Protein AF-A0A7S0MTH4-F1 (afdb_monomer_lite)

Secondary structure (DSSP, 8-state):
--------S--PPEEE-TTEEEEEESPBPTTS-B-TT-EEEEESSEEEPPPTT-EEGGG--EEPEEE-TTEEEEEEESS-EE-TTS-EE-TT-EEEEESSEEE---TTEEEEEEEE-----TT-------TTT--

Radius of gyration: 20.38 Å; chains: 1; bounding box: 52×27×72 Å

Structure (mmCIF, N/CA/C/O backbone):
data_AF-A0A7S0MTH4-F1
#
_entry.id   AF-A0A7S0MTH4-F1
#
loop_
_atom_site.group_PDB
_atom_site.id
_atom_site.type_symbol
_atom_site.label_atom_id
_atom_site.label_alt_id
_atom_site.label_comp_id
_atom_site.label_asym_id
_atom_site.label_entity_id
_atom_site.label_seq_id
_atom_site.pdbx_PDB_ins_code
_atom_site.Cartn_x
_atom_site.Cartn_y
_atom_site.Cartn_z
_atom_site.occupancy
_atom_site.B_iso_or_equiv
_atom_site.auth_seq_id
_atom_site.auth_comp_id
_atom_site.auth_asym_id
_atom_site.auth_atom_id
_atom_site.pdbx_PDB_model_num
ATOM 1 N N . ASP A 1 1 ? 24.953 2.721 -42.488 1.00 43.50 1 ASP A N 1
ATOM 2 C CA . ASP A 1 1 ? 23.666 2.476 -41.830 1.00 43.50 1 ASP A CA 1
ATOM 3 C C . ASP A 1 1 ? 23.885 2.738 -40.351 1.00 43.50 1 ASP A C 1
ATOM 5 O O . ASP A 1 1 ? 24.701 2.050 -39.751 1.00 43.50 1 ASP A O 1
ATOM 9 N N . VAL A 1 2 ? 23.360 3.848 -39.837 1.00 47.94 2 VAL A N 1
ATOM 10 C CA . VAL A 1 2 ? 23.627 4.345 -38.475 1.00 47.94 2 VAL A CA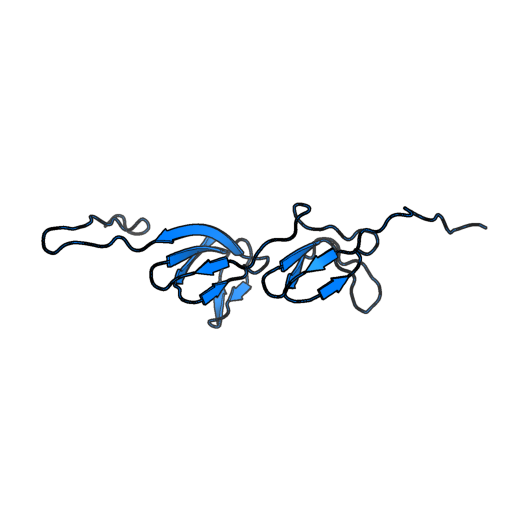 1
ATOM 11 C C . VAL A 1 2 ? 22.310 4.303 -37.707 1.00 47.94 2 VAL A C 1
ATOM 13 O O . VAL A 1 2 ? 21.526 5.240 -37.774 1.00 47.94 2 VAL A O 1
ATOM 16 N N . HIS A 1 3 ? 22.045 3.169 -37.052 1.00 55.28 3 HIS A N 1
ATOM 17 C CA . HIS A 1 3 ? 20.782 2.887 -36.342 1.00 55.28 3 HIS A CA 1
ATOM 18 C C . HIS A 1 3 ? 20.831 3.195 -34.842 1.00 55.28 3 HIS A C 1
ATOM 20 O O . HIS A 1 3 ? 19.946 2.776 -34.103 1.00 55.28 3 HIS A O 1
ATOM 26 N N . GLU A 1 4 ? 21.861 3.893 -34.373 1.00 59.00 4 GLU A N 1
ATOM 27 C CA . GLU A 1 4 ? 21.989 4.259 -32.964 1.00 59.00 4 GLU A CA 1
ATOM 28 C C . GLU A 1 4 ? 21.896 5.772 -32.809 1.00 59.00 4 GLU A C 1
ATOM 30 O O . GLU A 1 4 ? 22.767 6.524 -33.247 1.00 59.00 4 GLU A O 1
ATOM 35 N N . GLU A 1 5 ? 20.822 6.208 -32.159 1.00 64.81 5 GLU A N 1
ATOM 36 C CA . GLU A 1 5 ? 20.685 7.551 -31.619 1.00 64.81 5 GLU A CA 1
ATOM 37 C C . GLU A 1 5 ? 20.722 7.437 -30.094 1.00 64.81 5 GLU A C 1
ATOM 39 O O . GLU A 1 5 ? 19.948 6.689 -29.492 1.00 64.81 5 GLU A O 1
ATOM 44 N N . VAL A 1 6 ? 21.650 8.151 -29.454 1.00 61.78 6 VAL A N 1
ATOM 45 C CA . VAL A 1 6 ? 21.720 8.208 -27.991 1.00 61.78 6 VAL A CA 1
ATOM 46 C C . VAL A 1 6 ? 20.561 9.067 -27.504 1.00 61.78 6 VAL A C 1
ATOM 48 O O . VAL A 1 6 ? 20.634 10.295 -27.488 1.00 61.78 6 VAL A O 1
ATOM 51 N N . VAL A 1 7 ? 19.477 8.413 -27.100 1.00 61.50 7 VAL A N 1
ATOM 52 C CA . VAL A 1 7 ? 18.327 9.091 -26.513 1.00 61.50 7 VAL A CA 1
ATOM 53 C C . VAL A 1 7 ? 18.650 9.408 -25.049 1.00 61.50 7 VAL A C 1
ATOM 55 O O . VAL A 1 7 ? 18.445 8.589 -24.161 1.00 61.50 7 VAL A O 1
ATOM 58 N N . ASN A 1 8 ? 19.126 10.635 -24.825 1.00 53.28 8 ASN A N 1
ATOM 59 C CA . ASN A 1 8 ? 19.244 11.324 -23.533 1.00 53.28 8 ASN A CA 1
ATOM 60 C C . ASN A 1 8 ? 20.431 10.919 -22.622 1.00 53.28 8 ASN A C 1
ATOM 62 O O . ASN A 1 8 ? 20.584 9.779 -22.198 1.00 53.28 8 ASN A O 1
ATOM 66 N N . SER A 1 9 ? 21.277 11.902 -22.293 1.00 50.78 9 SER A N 1
ATOM 67 C CA . SER A 1 9 ? 22.581 11.736 -21.625 1.00 50.78 9 SER A CA 1
ATOM 68 C C . SER A 1 9 ? 22.558 11.919 -20.101 1.00 50.78 9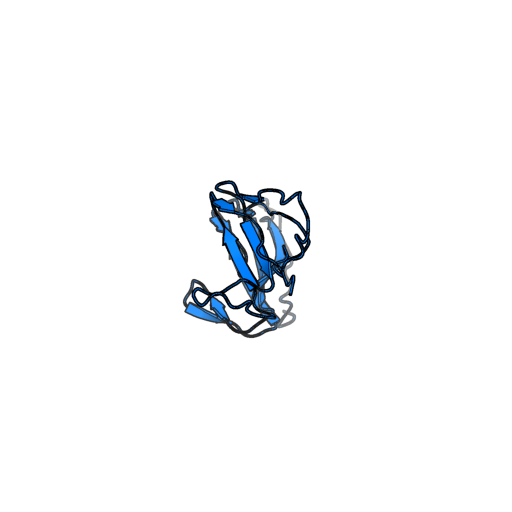 SER A C 1
ATOM 70 O O . SER A 1 9 ? 23.614 11.904 -19.472 1.00 50.78 9 SER A O 1
ATOM 72 N N . ALA A 1 10 ? 21.385 12.116 -19.497 1.00 56.12 10 ALA A N 1
ATOM 73 C CA . ALA A 1 10 ? 21.230 12.302 -18.055 1.00 56.12 10 ALA A CA 1
ATOM 74 C C . ALA A 1 10 ? 20.142 11.365 -17.518 1.00 56.12 10 ALA A C 1
ATOM 76 O O . ALA A 1 10 ? 18.993 11.757 -17.334 1.00 56.12 10 ALA A O 1
ATOM 77 N N . LEU A 1 11 ? 20.503 10.099 -17.302 1.00 66.69 11 LEU A N 1
ATOM 78 C CA . LEU A 1 11 ? 19.662 9.180 -16.541 1.00 66.69 11 LEU A CA 1
ATOM 79 C C . LEU A 1 11 ? 19.887 9.451 -15.052 1.00 66.69 11 LEU A C 1
ATOM 81 O O . LEU A 1 11 ? 20.956 9.159 -14.515 1.00 66.69 11 LEU A O 1
ATOM 85 N N . GLU A 1 12 ? 18.886 10.022 -14.389 1.00 80.12 12 GLU A N 1
ATOM 86 C CA . GLU A 1 12 ? 18.891 10.121 -12.932 1.00 80.12 12 GLU A CA 1
ATOM 87 C C . GLU A 1 12 ? 18.695 8.727 -12.326 1.00 80.12 12 GLU A C 1
ATOM 89 O O . GLU A 1 12 ? 17.771 7.991 -12.683 1.00 80.12 12 GLU A O 1
ATOM 94 N N . ILE A 1 13 ? 19.595 8.347 -11.417 1.00 89.81 13 ILE A N 1
ATOM 95 C CA . ILE A 1 13 ? 19.468 7.095 -10.675 1.00 89.81 13 ILE A CA 1
ATOM 96 C C . ILE A 1 13 ? 18.317 7.214 -9.675 1.00 89.81 13 ILE A C 1
ATOM 98 O O . ILE A 1 13 ? 18.305 8.099 -8.818 1.00 89.81 13 ILE A O 1
ATOM 102 N N . ILE A 1 14 ? 17.359 6.295 -9.748 1.00 93.00 14 ILE A N 1
ATOM 103 C CA . ILE A 1 14 ? 16.288 6.197 -8.761 1.00 93.00 14 ILE A CA 1
ATOM 104 C C . ILE A 1 14 ? 16.828 5.391 -7.591 1.00 93.00 14 ILE A C 1
ATOM 106 O O . ILE A 1 14 ? 17.286 4.263 -7.771 1.00 93.00 14 ILE A O 1
ATOM 110 N N . THR A 1 15 ? 16.767 5.965 -6.391 1.00 95.00 15 THR A N 1
ATOM 111 C CA . THR A 1 15 ? 17.188 5.297 -5.156 1.00 95.00 15 THR A CA 1
ATOM 112 C C . THR A 1 15 ? 16.021 5.228 -4.185 1.00 95.00 15 THR A C 1
ATOM 114 O O . THR A 1 15 ? 15.483 6.252 -3.776 1.00 95.00 15 THR A O 1
ATOM 117 N N . LEU A 1 16 ? 15.643 4.009 -3.818 1.00 96.81 16 LEU A N 1
ATOM 118 C CA . LEU A 1 16 ? 14.645 3.707 -2.805 1.00 96.81 16 LEU A CA 1
ATOM 119 C C . LEU A 1 16 ? 15.347 3.370 -1.490 1.00 96.81 16 LEU A C 1
ATOM 121 O O . LEU A 1 16 ? 16.281 2.567 -1.458 1.00 96.81 16 LEU A O 1
ATOM 125 N N . THR A 1 17 ? 14.877 3.955 -0.393 1.00 96.62 17 THR A N 1
ATOM 126 C CA . THR A 1 17 ? 15.253 3.525 0.960 1.00 96.62 17 THR A CA 1
ATOM 127 C C . THR A 1 17 ? 14.403 2.336 1.424 1.00 96.62 17 THR A C 1
ATOM 129 O O . THR A 1 17 ? 13.407 1.962 0.803 1.00 96.62 17 THR A O 1
ATOM 132 N N . ARG A 1 18 ? 14.736 1.762 2.589 1.00 94.81 18 ARG A N 1
ATOM 133 C CA . ARG A 1 18 ? 13.986 0.647 3.195 1.00 94.81 18 ARG A CA 1
ATOM 134 C C . ARG A 1 18 ? 12.488 0.914 3.367 1.00 94.81 18 ARG A C 1
ATOM 136 O O . ARG A 1 18 ? 11.701 -0.028 3.320 1.00 94.81 18 ARG A O 1
ATOM 143 N N . ARG A 1 19 ? 12.101 2.172 3.597 1.00 95.44 19 ARG A N 1
ATOM 144 C CA . ARG A 1 19 ? 10.706 2.590 3.813 1.00 95.44 19 ARG A CA 1
ATOM 145 C C . ARG A 1 19 ? 10.140 3.338 2.616 1.00 95.44 19 ARG A C 1
ATOM 147 O O . ARG A 1 19 ? 9.249 4.158 2.795 1.00 95.44 19 ARG A O 1
ATOM 154 N N . GLN A 1 20 ? 10.628 3.057 1.416 1.00 97.00 20 GLN A N 1
ATOM 155 C CA . GLN A 1 20 ? 10.128 3.667 0.195 1.00 97.00 20 GLN A CA 1
ATOM 156 C C . GLN A 1 20 ? 9.733 2.628 -0.839 1.00 97.00 20 GLN A C 1
ATOM 158 O O . GLN A 1 20 ? 10.187 1.478 -0.831 1.00 97.00 20 GLN A O 1
ATOM 163 N N . TYR A 1 21 ? 8.845 3.052 -1.723 1.00 97.38 21 TYR A N 1
ATOM 164 C CA . TYR A 1 21 ? 8.395 2.280 -2.860 1.00 97.38 21 TYR A CA 1
ATOM 165 C C . TYR A 1 21 ? 8.026 3.202 -4.017 1.00 97.38 21 TYR A C 1
ATOM 167 O O . TYR A 1 21 ? 7.820 4.404 -3.859 1.00 97.38 21 TYR A O 1
ATOM 175 N N . CYS A 1 22 ? 7.930 2.627 -5.204 1.00 96.62 22 CYS A N 1
ATOM 176 C CA . CYS A 1 22 ? 7.384 3.288 -6.375 1.00 96.62 22 CYS A CA 1
ATOM 177 C C . CYS A 1 22 ? 6.720 2.253 -7.283 1.00 96.62 22 CYS A C 1
ATOM 179 O O . CYS A 1 22 ? 6.972 1.054 -7.166 1.00 96.62 22 CYS A O 1
ATOM 181 N N . THR A 1 23 ? 5.862 2.717 -8.185 1.00 96.75 23 THR A N 1
ATOM 182 C CA . THR A 1 23 ? 5.288 1.861 -9.226 1.00 96.75 23 THR A CA 1
ATOM 183 C C . THR A 1 23 ? 5.873 2.269 -10.568 1.00 96.75 23 THR A C 1
ATOM 185 O O . THR A 1 23 ? 5.818 3.443 -10.930 1.00 96.75 23 THR A O 1
ATOM 188 N N . VAL A 1 24 ? 6.427 1.311 -11.302 1.00 96.12 24 VAL A N 1
ATOM 189 C CA . VAL A 1 24 ? 6.960 1.497 -12.652 1.00 96.12 24 VAL A CA 1
ATOM 190 C C . VAL A 1 24 ? 5.935 1.000 -13.661 1.00 96.12 24 VAL A C 1
ATOM 192 O O . VAL A 1 24 ? 5.396 -0.098 -13.533 1.00 96.12 24 VAL A O 1
ATOM 195 N N . ARG A 1 25 ? 5.644 1.817 -14.669 1.00 96.06 25 ARG A N 1
ATOM 196 C CA . ARG A 1 25 ? 4.798 1.462 -15.808 1.00 96.06 25 ARG A CA 1
ATOM 197 C C . ARG A 1 25 ? 5.659 0.955 -16.959 1.00 96.06 25 ARG A C 1
ATOM 199 O O . ARG A 1 25 ? 6.752 1.466 -17.178 1.00 96.06 25 ARG A O 1
ATOM 206 N N . ASN A 1 26 ? 5.118 0.003 -17.715 1.00 95.25 26 ASN A N 1
ATOM 207 C CA . ASN A 1 26 ? 5.768 -0.641 -18.859 1.00 95.25 26 ASN A CA 1
ATOM 208 C C . ASN A 1 26 ? 7.107 -1.325 -18.517 1.00 95.25 26 ASN A C 1
ATOM 210 O O . ASN A 1 26 ? 8.068 -1.170 -19.275 1.00 95.25 26 ASN A O 1
ATOM 214 N N . PRO A 1 27 ? 7.196 -2.075 -17.400 1.00 95.06 27 PRO A N 1
ATOM 215 C CA . PRO A 1 27 ? 8.437 -2.725 -16.996 1.00 95.06 27 PRO A CA 1
ATOM 216 C C . PRO A 1 27 ? 8.939 -3.672 -18.090 1.00 95.06 27 PRO A C 1
ATOM 218 O O . PRO A 1 27 ? 8.143 -4.293 -18.799 1.00 95.06 27 PRO A O 1
ATOM 221 N N . TRP A 1 28 ? 10.253 -3.810 -18.227 1.00 93.69 28 TRP A N 1
ATOM 222 C CA . TRP A 1 28 ? 10.830 -4.810 -19.129 1.00 93.69 28 TRP A CA 1
ATOM 223 C C . TRP A 1 28 ? 10.826 -6.195 -18.479 1.00 93.69 28 TRP A C 1
ATOM 225 O O . TRP A 1 28 ? 11.122 -6.324 -17.294 1.00 93.69 28 TRP A O 1
ATOM 235 N N . ASP A 1 29 ? 10.518 -7.228 -19.259 1.00 91.50 29 ASP A N 1
ATOM 236 C CA . ASP A 1 29 ? 10.653 -8.617 -18.815 1.00 91.50 29 ASP A CA 1
ATOM 237 C C . ASP A 1 29 ? 12.091 -9.150 -18.980 1.00 91.50 29 ASP A C 1
ATOM 239 O O . ASP A 1 29 ? 12.962 -8.506 -19.580 1.00 91.50 29 ASP A O 1
ATOM 243 N N . ASP A 1 30 ? 12.331 -10.366 -18.481 1.00 90.06 30 ASP A N 1
ATOM 244 C CA . ASP A 1 30 ? 13.622 -11.062 -18.594 1.00 90.06 30 ASP A CA 1
ATOM 245 C C . ASP A 1 30 ? 14.012 -11.379 -20.049 1.00 90.06 30 ASP A C 1
ATOM 247 O O . ASP A 1 30 ? 15.181 -11.620 -20.348 1.00 90.06 30 ASP A O 1
ATOM 251 N N . SER A 1 31 ? 13.046 -11.353 -20.975 1.00 91.06 31 SER A N 1
ATOM 252 C CA . SER A 1 31 ? 13.280 -11.546 -22.410 1.00 91.06 31 SER A CA 1
ATOM 253 C C . SER A 1 31 ? 13.726 -10.266 -23.125 1.00 91.06 31 SER A C 1
ATOM 255 O O . SER A 1 31 ? 13.979 -10.284 -24.332 1.00 91.06 31 SER A O 1
ATOM 257 N N . GLY A 1 32 ? 13.837 -9.154 -22.392 1.00 88.12 32 GLY A N 1
ATOM 258 C CA . GLY A 1 32 ? 14.232 -7.865 -22.938 1.00 88.12 32 GLY A CA 1
ATOM 259 C C . GLY A 1 32 ? 13.112 -7.186 -23.722 1.00 88.12 32 GLY A C 1
ATOM 260 O O . GLY A 1 32 ? 13.398 -6.472 -24.680 1.00 88.12 32 GLY A O 1
ATOM 261 N N . ARG A 1 33 ? 11.843 -7.412 -23.360 1.00 90.69 33 ARG A N 1
ATOM 262 C CA . ARG A 1 33 ? 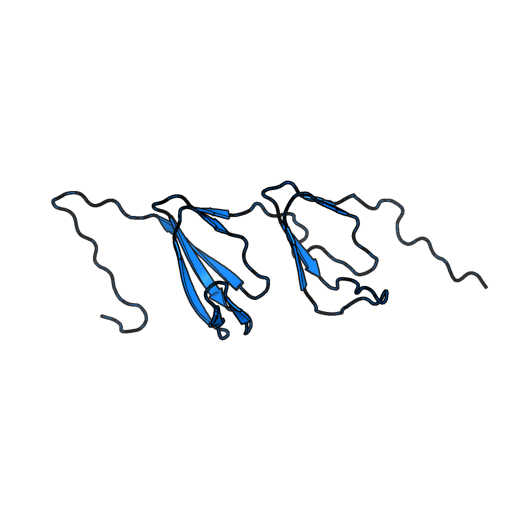10.688 -6.791 -24.024 1.00 90.69 33 ARG A CA 1
ATOM 263 C C . ARG A 1 33 ? 9.883 -5.929 -23.051 1.00 90.69 33 ARG A C 1
ATOM 265 O O . ARG A 1 33 ? 9.559 -6.394 -21.953 1.00 90.69 33 ARG A O 1
ATOM 272 N N . PRO A 1 34 ? 9.502 -4.701 -23.442 1.00 91.81 34 PRO A N 1
ATOM 273 C CA . PRO A 1 34 ? 8.711 -3.833 -22.582 1.00 91.81 34 PRO A CA 1
ATOM 274 C C . PRO A 1 34 ? 7.257 -4.328 -22.489 1.00 91.81 34 PRO A C 1
ATOM 276 O O . PRO A 1 34 ? 6.604 -4.594 -23.500 1.00 91.81 34 PRO A O 1
ATOM 279 N N . GLN A 1 35 ? 6.739 -4.447 -21.266 1.00 94.50 35 GLN A N 1
ATOM 280 C CA . GLN A 1 35 ? 5.401 -4.969 -20.980 1.00 94.50 35 GLN A CA 1
ATOM 281 C C . GLN A 1 35 ? 4.374 -3.834 -20.949 1.00 94.50 35 GLN A C 1
ATOM 283 O O . GLN A 1 35 ? 4.019 -3.324 -19.886 1.00 94.50 35 GLN A O 1
ATOM 288 N N . MET A 1 36 ? 3.904 -3.424 -22.127 1.00 91.81 36 MET A N 1
ATOM 289 C CA . MET A 1 36 ? 2.970 -2.302 -22.280 1.00 91.81 36 MET A CA 1
ATOM 290 C C . MET A 1 36 ? 1.728 -2.440 -21.384 1.00 91.81 36 MET A C 1
ATOM 292 O O . MET A 1 36 ? 1.052 -3.467 -21.387 1.00 91.81 36 MET A O 1
ATOM 296 N N . GLY A 1 37 ? 1.419 -1.389 -20.624 1.00 90.00 37 GLY A N 1
ATOM 297 C CA . GLY A 1 37 ? 0.263 -1.315 -19.726 1.00 90.00 37 GLY A CA 1
ATOM 298 C C . GLY A 1 37 ? 0.429 -2.050 -18.394 1.00 90.00 37 GLY A C 1
ATOM 299 O O . GLY A 1 37 ? -0.406 -1.877 -17.507 1.00 90.00 37 GLY A O 1
ATOM 300 N N . ARG A 1 38 ? 1.502 -2.828 -18.215 1.00 93.75 38 ARG A N 1
ATOM 301 C CA . ARG A 1 38 ? 1.791 -3.499 -16.946 1.00 93.75 38 ARG A CA 1
ATOM 302 C C . ARG A 1 38 ? 2.364 -2.511 -15.932 1.00 93.75 38 ARG A C 1
ATOM 304 O O . ARG A 1 38 ? 3.074 -1.568 -16.291 1.00 93.75 38 ARG A O 1
ATOM 311 N N . LEU A 1 39 ? 2.052 -2.756 -14.665 1.00 95.12 39 LEU A N 1
ATOM 312 C CA . LEU A 1 39 ? 2.589 -2.036 -13.518 1.00 95.12 39 LEU A CA 1
ATOM 313 C C . LEU A 1 39 ? 3.472 -2.977 -12.695 1.00 95.12 39 LEU A C 1
ATOM 315 O O . LEU A 1 39 ? 3.146 -4.152 -12.531 1.00 95.12 39 LEU A O 1
ATOM 319 N N . ASP A 1 40 ? 4.585 -2.452 -12.200 1.00 95.31 40 ASP A N 1
ATOM 320 C CA . ASP A 1 40 ? 5.555 -3.156 -11.364 1.00 95.31 40 ASP A CA 1
ATOM 321 C C . ASP A 1 40 ? 5.812 -2.356 -10.086 1.00 95.31 40 ASP A C 1
ATOM 323 O O . ASP A 1 40 ? 6.285 -1.219 -10.134 1.00 95.31 40 ASP A O 1
ATOM 327 N N . LEU A 1 41 ? 5.465 -2.935 -8.938 1.00 96.50 41 LEU A N 1
ATOM 328 C CA . LEU A 1 41 ? 5.671 -2.322 -7.630 1.00 96.50 41 LEU A CA 1
ATOM 329 C C . LEU A 1 41 ? 7.075 -2.662 -7.122 1.00 96.50 41 LEU A C 1
ATOM 331 O O . LEU A 1 41 ? 7.344 -3.792 -6.715 1.00 96.50 41 LEU A O 1
ATOM 335 N N . ARG A 1 42 ? 7.951 -1.658 -7.060 1.00 95.81 42 ARG A N 1
ATOM 336 C CA . ARG A 1 42 ? 9.308 -1.785 -6.512 1.00 95.81 42 ARG A CA 1
ATOM 337 C C . ARG A 1 42 ? 9.340 -1.183 -5.114 1.00 95.81 42 ARG A C 1
ATOM 339 O O . ARG A 1 42 ? 8.964 -0.027 -4.935 1.00 95.81 42 ARG A O 1
ATOM 346 N N . ARG A 1 43 ? 9.782 -1.950 -4.116 1.00 95.06 43 ARG A N 1
ATOM 347 C CA . ARG A 1 43 ? 9.828 -1.526 -2.705 1.00 95.06 43 ARG A CA 1
ATOM 348 C C . ARG A 1 43 ? 11.113 -1.975 -2.017 1.00 95.06 43 ARG A C 1
ATOM 350 O O . ARG A 1 43 ? 11.646 -3.031 -2.352 1.00 95.06 43 ARG A O 1
ATOM 357 N N . GLY A 1 44 ? 11.520 -1.238 -0.988 1.00 92.50 44 GLY A N 1
ATOM 358 C CA . GLY A 1 44 ? 12.716 -1.540 -0.199 1.00 92.50 44 GLY A CA 1
ATOM 359 C C . GLY A 1 44 ? 13.992 -0.948 -0.797 1.00 92.50 44 GLY A C 1
ATOM 360 O O . GLY A 1 44 ? 13.942 -0.219 -1.781 1.00 92.50 44 GLY A O 1
ATOM 361 N N . GLU A 1 45 ? 15.133 -1.245 -0.171 1.00 95.25 45 GLU A N 1
ATOM 362 C CA . GLU A 1 45 ? 16.435 -0.692 -0.564 1.00 95.25 45 GLU A CA 1
ATOM 363 C C . GLU A 1 45 ? 16.820 -1.145 -1.976 1.00 95.25 45 GLU A C 1
ATOM 365 O O . GLU A 1 45 ? 17.079 -2.326 -2.211 1.00 95.25 45 GLU A O 1
ATOM 370 N N . ALA A 1 46 ? 16.838 -0.206 -2.920 1.00 94.19 46 ALA A N 1
ATOM 371 C CA . ALA A 1 46 ? 17.169 -0.481 -4.311 1.00 94.19 46 ALA A CA 1
ATOM 372 C C . ALA A 1 46 ? 17.676 0.7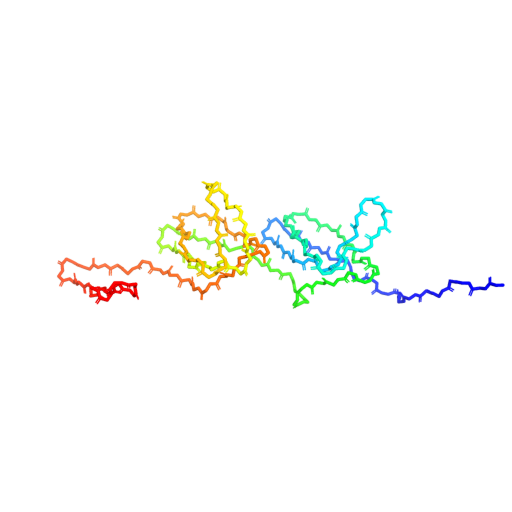79 -5.015 1.00 94.19 46 ALA A C 1
ATOM 374 O O . ALA A 1 46 ? 17.167 1.874 -4.785 1.00 94.19 46 ALA A O 1
ATOM 375 N N . SER A 1 47 ? 18.622 0.603 -5.935 1.00 94.88 47 SER A N 1
ATOM 376 C CA . SER A 1 47 ? 19.065 1.651 -6.854 1.00 94.88 47 SER A CA 1
ATOM 377 C C . SER A 1 47 ? 18.987 1.130 -8.282 1.00 94.88 47 SER A C 1
ATOM 379 O O . SER A 1 47 ? 19.557 0.083 -8.590 1.00 94.88 47 SER A O 1
ATOM 381 N N . PHE A 1 48 ? 18.258 1.828 -9.147 1.00 93.62 48 PHE A N 1
ATOM 382 C CA . PHE A 1 48 ? 18.037 1.400 -10.527 1.00 93.62 48 PHE A CA 1
ATOM 383 C C . PHE A 1 48 ? 17.824 2.590 -11.465 1.00 93.62 48 PHE A C 1
ATOM 385 O O . PHE A 1 48 ? 17.501 3.698 -11.042 1.00 93.62 48 PHE A O 1
ATOM 392 N N . PHE A 1 49 ? 17.984 2.336 -12.760 1.00 92.62 49 PHE A N 1
ATOM 393 C CA . PHE A 1 49 ? 17.627 3.269 -13.826 1.00 92.62 49 PHE A CA 1
ATOM 394 C C . PHE A 1 49 ? 16.317 2.823 -14.473 1.00 92.62 49 PHE A C 1
ATOM 396 O O . PHE A 1 49 ? 16.052 1.620 -14.553 1.00 92.62 49 PHE A O 1
ATOM 403 N N . LEU A 1 50 ? 15.518 3.776 -14.952 1.00 91.44 50 LEU A N 1
ATOM 404 C CA . LEU A 1 50 ? 14.408 3.457 -15.848 1.00 91.44 50 LEU A CA 1
ATOM 405 C C . LEU A 1 50 ? 14.967 3.061 -17.210 1.00 91.44 50 LEU A C 1
ATOM 407 O O . LEU A 1 50 ? 15.834 3.741 -17.765 1.00 91.44 50 LEU A O 1
ATOM 411 N N . ARG A 1 51 ? 14.470 1.954 -17.751 1.00 90.44 51 ARG A N 1
ATOM 412 C CA . ARG A 1 51 ? 14.759 1.553 -19.129 1.00 90.44 51 ARG A CA 1
ATOM 413 C C . ARG A 1 51 ? 13.960 2.412 -20.116 1.00 90.44 51 ARG A C 1
ATOM 415 O O . ARG A 1 51 ? 12.954 3.007 -19.733 1.00 90.44 51 ARG A O 1
ATOM 422 N N . PRO A 1 52 ? 14.351 2.460 -21.402 1.00 88.56 52 PRO A N 1
ATOM 423 C CA . PRO A 1 52 ? 13.570 3.159 -22.416 1.00 88.56 52 PRO A CA 1
ATOM 424 C C . PRO A 1 52 ? 12.094 2.727 -22.405 1.00 88.56 52 PRO A C 1
ATOM 426 O O . PRO A 1 52 ? 11.786 1.534 -22.461 1.00 88.56 52 PRO A O 1
ATOM 429 N N . GLY A 1 53 ? 11.191 3.706 -22.307 1.00 89.06 53 GLY A N 1
ATOM 430 C CA . GLY A 1 53 ? 9.741 3.499 -22.234 1.00 89.06 53 GLY A CA 1
ATOM 431 C C . GLY A 1 53 ? 9.184 3.143 -20.848 1.00 89.06 53 GLY A C 1
ATOM 432 O O . GLY A 1 53 ? 7.960 3.098 -20.705 1.00 89.06 53 GLY A O 1
ATOM 433 N N . GLU A 1 54 ? 10.036 2.906 -19.843 1.00 93.44 54 GLU A N 1
ATOM 434 C CA . GLU A 1 54 ? 9.602 2.809 -18.447 1.00 93.44 54 GLU A CA 1
ATOM 435 C C . GLU A 1 54 ? 9.338 4.200 -17.871 1.00 93.44 54 GLU A C 1
ATOM 437 O O . GLU A 1 54 ? 10.073 5.154 -18.125 1.00 93.44 54 GLU A O 1
ATOM 442 N N . GLU A 1 55 ? 8.311 4.299 -17.034 1.00 92.38 55 GLU A N 1
ATOM 443 C CA . GLU A 1 55 ? 7.942 5.550 -16.375 1.00 92.38 55 GLU A CA 1
ATOM 444 C C . GLU A 1 55 ? 7.585 5.291 -14.914 1.00 92.38 55 GLU A C 1
ATOM 446 O O . GLU A 1 55 ? 6.880 4.330 -14.596 1.00 92.38 55 GLU A O 1
ATOM 451 N N . LEU A 1 56 ? 8.016 6.176 -14.012 1.00 93.75 56 LEU A N 1
ATOM 452 C CA . LEU A 1 56 ? 7.475 6.204 -12.656 1.00 93.75 56 LEU A CA 1
ATOM 453 C C . LEU A 1 56 ? 6.026 6.686 -12.704 1.00 93.75 56 LEU A C 1
ATOM 455 O O . LEU A 1 56 ? 5.736 7.799 -13.149 1.00 93.75 56 LEU A O 1
ATOM 459 N N . VAL A 1 57 ? 5.106 5.874 -12.192 1.00 93.00 57 VAL A N 1
ATOM 460 C CA . VAL A 1 57 ? 3.705 6.268 -12.051 1.00 93.00 57 VAL A CA 1
ATOM 461 C C . VAL A 1 57 ? 3.624 7.486 -11.133 1.00 93.00 57 VAL A C 1
ATOM 463 O O . VAL A 1 57 ? 4.060 7.451 -9.986 1.00 93.00 57 VAL A O 1
ATOM 466 N N . GLY A 1 58 ? 3.080 8.585 -11.659 1.00 89.94 58 GLY A N 1
ATOM 467 C CA . GLY A 1 58 ? 2.973 9.849 -10.927 1.00 89.94 58 GLY A CA 1
ATOM 468 C C . GLY A 1 58 ? 4.309 10.558 -10.679 1.00 89.94 58 GLY A C 1
ATOM 469 O O . GLY A 1 58 ? 4.324 11.509 -9.901 1.00 89.94 58 GLY A O 1
ATOM 470 N N . GLY A 1 59 ? 5.405 10.105 -11.303 1.00 91.31 59 GLY A N 1
ATOM 471 C CA . GLY A 1 59 ? 6.714 10.760 -11.262 1.00 91.31 59 GLY A CA 1
ATOM 472 C C . GLY A 1 59 ? 7.353 10.852 -9.875 1.00 91.31 59 GLY A C 1
ATOM 473 O O . GLY A 1 59 ? 8.158 11.750 -9.654 1.00 91.31 59 GLY A O 1
ATOM 474 N N . GLN A 1 60 ? 6.979 9.983 -8.929 1.00 92.69 60 GLN A N 1
ATOM 475 C CA . GLN A 1 60 ? 7.397 10.119 -7.532 1.00 92.69 60 GLN A CA 1
ATOM 476 C C . GLN A 1 60 ? 7.745 8.789 -6.860 1.00 92.69 60 GLN A C 1
ATOM 478 O O . GLN A 1 60 ? 7.194 7.733 -7.177 1.00 92.69 60 GLN A O 1
ATOM 483 N N . ILE A 1 61 ? 8.657 8.881 -5.893 1.00 95.62 61 ILE A N 1
ATOM 484 C CA . ILE A 1 61 ? 8.923 7.852 -4.888 1.00 95.62 61 ILE A CA 1
ATOM 485 C C . ILE A 1 61 ? 8.021 8.152 -3.690 1.00 95.62 61 ILE A C 1
ATOM 487 O O . ILE A 1 61 ? 7.897 9.305 -3.280 1.00 95.62 61 ILE A O 1
ATOM 491 N N . LEU A 1 62 ? 7.387 7.121 -3.142 1.00 95.94 62 LEU A N 1
ATOM 492 C CA . LEU A 1 62 ? 6.443 7.222 -2.035 1.00 95.94 62 LEU A CA 1
ATOM 493 C C . LEU A 1 62 ? 7.009 6.547 -0.787 1.00 95.94 62 LEU A C 1
ATOM 495 O O . LEU A 1 62 ? 7.694 5.527 -0.878 1.00 95.94 62 LEU A O 1
ATOM 499 N N . ASP A 1 63 ? 6.670 7.078 0.385 1.00 96.75 63 ASP A N 1
ATOM 500 C CA . ASP A 1 63 ? 7.013 6.457 1.662 1.00 96.75 63 ASP A CA 1
ATOM 501 C C . ASP A 1 63 ? 5.987 5.384 2.056 1.00 96.75 63 ASP A C 1
ATOM 503 O O . ASP A 1 63 ? 4.772 5.536 1.886 1.00 96.75 63 ASP A O 1
ATOM 507 N N . VAL A 1 64 ? 6.482 4.287 2.629 1.00 96.69 64 VAL A N 1
ATOM 508 C CA . VAL A 1 64 ? 5.682 3.198 3.200 1.00 96.69 64 VAL A CA 1
ATOM 509 C C . VAL A 1 64 ? 4.777 3.764 4.289 1.00 96.69 64 VAL A C 1
ATOM 511 O O . VAL A 1 64 ? 5.230 4.448 5.210 1.00 96.69 64 VAL A O 1
ATOM 514 N N . THR A 1 65 ? 3.485 3.442 4.222 1.00 96.44 65 THR A N 1
ATOM 515 C CA . THR A 1 65 ? 2.529 3.951 5.202 1.00 96.44 65 THR A CA 1
ATOM 516 C C . THR A 1 65 ? 2.677 3.196 6.513 1.00 96.44 65 THR A C 1
ATOM 518 O O . THR A 1 65 ? 2.475 1.987 6.570 1.00 96.44 65 THR A O 1
ATOM 521 N N . VAL A 1 66 ? 3.002 3.913 7.585 1.00 96.25 66 VAL A N 1
ATOM 522 C CA . VAL A 1 66 ? 3.098 3.349 8.937 1.00 96.25 66 VAL A CA 1
ATOM 523 C C . VAL A 1 66 ? 1.798 3.627 9.673 1.00 96.25 66 VAL A C 1
ATOM 525 O O . VAL A 1 66 ? 1.369 4.781 9.729 1.00 96.25 66 VAL A O 1
ATOM 528 N N . LEU A 1 67 ? 1.171 2.585 10.210 1.00 97.25 67 LEU A N 1
ATOM 529 C CA . LEU A 1 67 ? -0.050 2.677 11.005 1.00 97.25 67 LEU A CA 1
ATOM 530 C C . LEU A 1 67 ? 0.270 2.363 12.460 1.00 97.25 67 LEU A C 1
ATOM 532 O O . LEU A 1 67 ? 0.849 1.318 12.758 1.00 97.25 67 LEU A O 1
ATOM 536 N N . GLY A 1 68 ? -0.114 3.265 13.361 1.00 97.25 68 GLY A N 1
ATOM 537 C CA . GLY A 1 68 ? -0.094 3.023 14.799 1.00 97.25 68 GLY A CA 1
ATOM 538 C C . GLY A 1 68 ? -1.230 2.095 15.265 1.00 97.25 68 GLY A C 1
ATOM 539 O O . GLY A 1 68 ? -2.134 1.784 14.492 1.00 97.25 68 GLY A O 1
ATOM 540 N N . PRO A 1 69 ? -1.238 1.682 16.547 1.00 96.06 69 PRO A N 1
ATOM 541 C CA . PRO A 1 69 ? -2.248 0.762 17.094 1.00 96.06 69 PRO A CA 1
ATOM 542 C C . PRO A 1 69 ? -3.690 1.282 17.029 1.00 96.06 69 PRO A C 1
ATOM 544 O O . PRO A 1 69 ? -4.639 0.508 17.036 1.00 96.06 69 PRO A O 1
ATOM 547 N N . ALA A 1 70 ? -3.852 2.604 16.993 1.00 96.06 70 ALA A N 1
ATOM 548 C CA . ALA A 1 70 ? -5.138 3.284 16.917 1.00 96.06 70 ALA A CA 1
ATOM 549 C C . ALA A 1 70 ? -5.433 3.805 15.503 1.00 96.06 70 ALA A C 1
ATOM 551 O O . ALA A 1 70 ? -6.280 4.675 15.344 1.00 96.06 70 ALA A O 1
ATOM 552 N N . GLU A 1 71 ? -4.719 3.344 14.477 1.00 97.25 71 GLU A N 1
ATOM 553 C CA . GLU A 1 71 ? -4.889 3.822 13.107 1.00 97.25 71 GLU A CA 1
ATOM 554 C C . GLU A 1 71 ? -5.282 2.698 12.158 1.00 97.25 71 GLU A C 1
ATOM 556 O O . GLU A 1 71 ? -4.930 1.535 12.349 1.00 97.25 71 GLU A O 1
ATOM 561 N N . ALA A 1 72 ? -6.005 3.061 11.103 1.00 97.06 72 ALA A N 1
ATOM 562 C CA . ALA A 1 72 ? -6.403 2.137 10.055 1.00 97.06 72 ALA A CA 1
ATOM 563 C C . ALA A 1 72 ?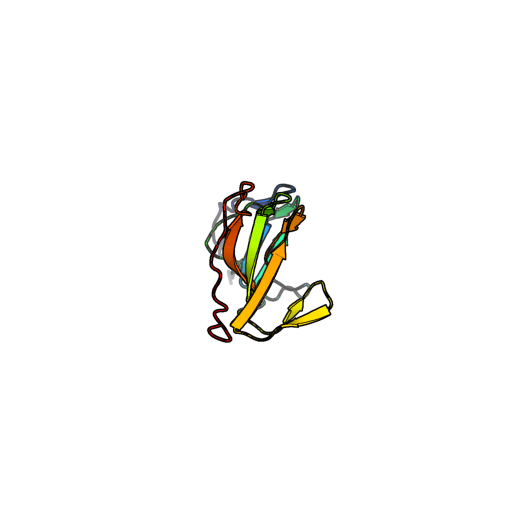 -6.453 2.825 8.687 1.00 97.06 72 ALA A C 1
ATOM 565 O O . ALA A 1 72 ? -6.623 4.042 8.588 1.00 97.06 72 ALA A O 1
ATOM 566 N N . LEU A 1 73 ? -6.357 2.040 7.617 1.00 97.50 73 LEU A N 1
ATOM 567 C CA . LEU A 1 73 ? -6.607 2.479 6.245 1.00 97.50 73 LEU A CA 1
ATOM 568 C C . LEU A 1 73 ? -7.865 1.814 5.714 1.00 97.50 73 LEU A C 1
ATOM 570 O O . LEU A 1 73 ? -8.011 0.600 5.813 1.00 97.50 73 LEU A O 1
ATOM 574 N N . LEU A 1 74 ? -8.742 2.605 5.103 1.00 96.69 74 LEU A N 1
ATOM 575 C CA . LEU A 1 74 ? -9.783 2.114 4.215 1.00 96.69 74 LEU A CA 1
ATOM 576 C C . LEU A 1 74 ? -9.203 1.946 2.822 1.00 96.69 74 LEU A C 1
ATOM 578 O O . LEU A 1 74 ? -8.732 2.913 2.219 1.00 96.69 74 LEU A O 1
ATOM 582 N N . LEU A 1 75 ? -9.304 0.734 2.308 1.00 96.88 75 LEU A N 1
ATOM 583 C CA . LEU A 1 75 ? -8.815 0.360 0.996 1.00 96.88 75 LEU A CA 1
ATOM 584 C C . LEU A 1 75 ? -9.983 0.113 0.050 1.00 96.88 75 LEU A C 1
ATOM 586 O O . LEU A 1 75 ? -11.101 -0.194 0.481 1.00 96.88 75 LEU A O 1
ATOM 590 N N . ARG A 1 76 ? -9.711 0.259 -1.244 1.00 97.06 76 ARG A N 1
ATOM 591 C CA . ARG A 1 76 ? -10.616 -0.106 -2.329 1.00 97.06 76 ARG A CA 1
ATOM 592 C C . ARG A 1 76 ? -9.846 -0.859 -3.405 1.00 97.06 76 ARG A C 1
ATOM 594 O O . ARG A 1 76 ? -8.823 -0.368 -3.870 1.00 97.06 76 ARG A O 1
ATOM 601 N N . ALA A 1 77 ? -10.365 -2.001 -3.834 1.00 97.56 77 ALA A N 1
ATOM 602 C CA . ALA A 1 77 ? -9.839 -2.695 -5.004 1.00 97.56 77 ALA A CA 1
ATOM 603 C C . ALA A 1 77 ? -10.226 -1.930 -6.279 1.00 97.56 77 ALA A C 1
ATOM 605 O O . ALA A 1 77 ? -11.393 -1.575 -6.469 1.00 97.56 77 ALA A O 1
ATOM 606 N N . THR A 1 78 ? -9.260 -1.673 -7.154 1.00 96.50 78 THR A N 1
ATOM 607 C CA . THR A 1 78 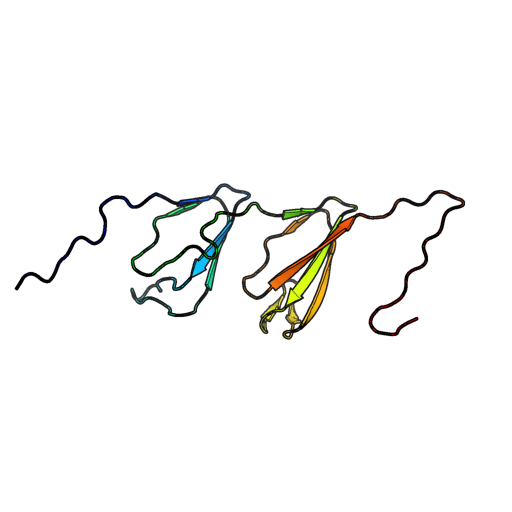? -9.464 -1.086 -8.487 1.00 96.50 78 THR A CA 1
ATOM 608 C C . THR A 1 78 ? -9.505 -2.164 -9.570 1.00 96.50 78 THR A C 1
ATOM 610 O O . THR A 1 78 ? -10.163 -1.982 -10.594 1.00 96.50 78 THR A O 1
ATOM 613 N N . GLN A 1 79 ? -8.853 -3.302 -9.326 1.00 95.19 79 GLN A N 1
ATOM 614 C CA . GLN A 1 79 ? -8.758 -4.461 -10.213 1.00 95.19 79 GLN A CA 1
ATOM 615 C C . GLN A 1 79 ? -8.973 -5.757 -9.411 1.00 95.19 79 GLN A C 1
ATOM 617 O O . GLN A 1 79 ? -8.838 -5.734 -8.186 1.00 95.19 79 GLN A O 1
ATOM 622 N N . PRO A 1 80 ? -9.357 -6.874 -10.058 1.00 96.44 80 PRO A N 1
ATOM 623 C CA . PRO A 1 80 ? -9.470 -8.153 -9.370 1.00 96.44 80 PRO A CA 1
ATOM 624 C C . PRO A 1 80 ? -8.087 -8.682 -8.979 1.00 96.44 80 PRO A C 1
ATOM 626 O O . PRO A 1 80 ? -7.189 -8.728 -9.818 1.00 96.44 80 PRO A O 1
ATOM 629 N N . PHE A 1 81 ? -7.927 -9.096 -7.724 1.00 95.56 81 PHE A N 1
ATOM 630 C CA . PHE A 1 81 ? -6.694 -9.703 -7.214 1.00 95.56 81 PHE A CA 1
ATOM 631 C C . PHE A 1 81 ? -6.976 -10.507 -5.940 1.00 95.56 81 PHE A C 1
ATOM 633 O O . PHE A 1 81 ? -8.012 -10.323 -5.301 1.00 95.56 81 PHE A O 1
ATOM 640 N N . THR A 1 82 ? -6.043 -11.372 -5.555 1.00 95.62 82 THR A N 1
ATOM 641 C CA . THR A 1 82 ? -6.086 -12.087 -4.274 1.00 95.62 82 THR A CA 1
ATOM 642 C C . THR A 1 82 ? -5.215 -11.341 -3.266 1.00 95.62 82 THR A C 1
ATOM 644 O O . THR A 1 82 ? -4.042 -11.076 -3.539 1.00 95.62 82 THR A O 1
ATOM 647 N N . ASP A 1 83 ? -5.785 -10.964 -2.122 1.00 91.94 83 ASP A N 1
ATOM 648 C CA . ASP A 1 83 ? -5.059 -10.216 -1.093 1.00 91.94 83 ASP A CA 1
ATOM 649 C C . ASP A 1 83 ? -4.151 -11.101 -0.216 1.00 91.94 83 ASP A C 1
ATOM 651 O O . ASP A 1 83 ? -4.052 -12.317 -0.390 1.00 91.94 83 ASP A O 1
ATOM 655 N N . ALA A 1 84 ? -3.448 -10.471 0.732 1.00 88.19 84 ALA A N 1
ATOM 656 C CA . ALA A 1 84 ? -2.516 -11.152 1.631 1.00 88.19 84 ALA A CA 1
ATOM 657 C C . ALA A 1 84 ? -3.189 -12.171 2.571 1.00 88.19 84 ALA A C 1
ATOM 659 O O . ALA A 1 84 ? -2.518 -13.088 3.042 1.00 88.19 84 ALA A O 1
ATOM 660 N N . ASP A 1 85 ? -4.496 -12.036 2.809 1.00 89.81 85 ASP A N 1
ATOM 661 C CA . ASP A 1 85 ? -5.302 -12.948 3.624 1.00 89.81 85 ASP A CA 1
ATOM 662 C C . ASP A 1 85 ? -5.954 -14.052 2.767 1.00 89.81 85 ASP A C 1
ATOM 664 O O . ASP A 1 85 ? -6.851 -14.760 3.229 1.00 89.81 85 ASP A O 1
ATOM 668 N N . ALA A 1 86 ? -5.500 -14.210 1.516 1.00 93.88 86 ALA A N 1
ATOM 669 C CA . ALA A 1 86 ? -6.035 -15.138 0.523 1.00 93.88 86 ALA A CA 1
ATOM 670 C C . ALA A 1 86 ? -7.521 -14.903 0.190 1.00 93.88 86 ALA A C 1
ATOM 672 O O . ALA A 1 86 ? -8.241 -15.837 -0.168 1.00 93.88 86 ALA A O 1
ATOM 673 N N . VAL A 1 87 ? -7.988 -13.655 0.296 1.00 95.06 87 VAL A N 1
ATOM 674 C CA . VAL A 1 87 ? -9.343 -13.261 -0.098 1.00 95.06 87 VAL A CA 1
ATOM 675 C C . VAL A 1 87 ? -9.319 -12.713 -1.519 1.00 95.06 87 VAL A C 1
ATOM 677 O O . VAL A 1 87 ? -8.622 -11.740 -1.812 1.00 95.06 87 VAL A O 1
ATOM 680 N N . ASP A 1 88 ? -10.134 -13.299 -2.394 1.00 96.69 88 ASP A N 1
ATOM 681 C CA . ASP A 1 88 ? -10.357 -12.769 -3.737 1.00 96.69 88 ASP A CA 1
ATOM 682 C C . ASP A 1 88 ? -11.170 -11.473 -3.659 1.00 96.69 88 ASP A C 1
ATOM 684 O O . ASP A 1 88 ? -12.322 -11.450 -3.214 1.00 96.69 88 ASP A O 1
ATOM 688 N N . ARG A 1 89 ? -10.551 -10.370 -4.080 1.00 96.62 89 ARG A N 1
ATOM 689 C CA . ARG A 1 89 ? -11.150 -9.037 -4.124 1.00 96.62 89 ARG A CA 1
ATOM 690 C C . ARG A 1 89 ? -11.598 -8.723 -5.539 1.00 96.62 89 ARG A C 1
ATOM 692 O O . ARG A 1 89 ? -10.865 -8.937 -6.503 1.00 96.62 89 ARG A O 1
ATOM 699 N N . THR A 1 90 ? -12.790 -8.155 -5.659 1.00 97.31 90 THR A N 1
ATOM 700 C CA . THR A 1 90 ? -13.344 -7.642 -6.914 1.00 97.31 90 THR A CA 1
ATOM 701 C C . THR A 1 90 ? -13.288 -6.112 -6.953 1.00 97.31 90 THR A C 1
ATOM 703 O O . THR A 1 90 ? -13.283 -5.466 -5.901 1.00 97.31 90 THR A O 1
ATOM 706 N N . PRO A 1 91 ? -13.248 -5.486 -8.145 1.00 97.19 91 PRO A N 1
ATOM 707 C CA . PRO A 1 91 ? -13.243 -4.030 -8.253 1.00 97.19 91 PRO A CA 1
ATOM 708 C C . PRO A 1 91 ? -14.401 -3.382 -7.484 1.00 97.19 91 PRO A C 1
ATOM 710 O O . PRO A 1 91 ? -15.564 -3.738 -7.657 1.00 97.19 91 PRO A O 1
ATOM 713 N N . GLY A 1 92 ? -14.083 -2.391 -6.654 1.00 95.31 92 GLY A N 1
ATOM 714 C CA . GLY A 1 92 ? -15.038 -1.689 -5.800 1.00 95.31 92 GLY A CA 1
ATOM 715 C C . GLY A 1 92 ? -15.163 -2.253 -4.384 1.00 95.31 92 GLY A C 1
ATOM 716 O O . GLY A 1 92 ? -15.672 -1.531 -3.517 1.00 95.31 92 GLY A O 1
ATOM 717 N N . ASP A 1 93 ? -14.655 -3.461 -4.118 1.00 96.06 93 ASP A N 1
ATOM 718 C CA . ASP A 1 93 ? -14.607 -4.017 -2.766 1.00 96.06 93 ASP A CA 1
ATOM 719 C C . ASP A 1 93 ? -13.810 -3.115 -1.834 1.00 96.06 93 ASP A C 1
ATOM 721 O O . ASP A 1 93 ? -12.789 -2.539 -2.212 1.00 96.06 93 ASP A O 1
ATOM 725 N N . ARG A 1 94 ? -14.300 -2.989 -0.597 1.00 95.12 94 ARG A N 1
ATOM 726 C CA . ARG A 1 94 ? -13.689 -2.160 0.444 1.00 95.12 94 ARG A CA 1
ATOM 727 C C . ARG A 1 94 ? -13.462 -2.957 1.708 1.00 95.12 94 ARG A C 1
ATOM 729 O O . ARG A 1 94 ? -14.367 -3.652 2.174 1.00 95.12 94 ARG A O 1
ATOM 736 N N . TRP A 1 95 ? -12.286 -2.782 2.286 1.00 95.19 95 TRP A N 1
ATOM 737 C CA . TRP A 1 95 ? -11.888 -3.388 3.549 1.00 95.19 95 TRP A CA 1
ATOM 738 C C . TRP A 1 95 ? -10.932 -2.460 4.291 1.00 95.19 95 TRP A C 1
ATOM 740 O O . TRP A 1 95 ? -10.483 -1.443 3.756 1.00 95.19 95 TRP A O 1
ATOM 750 N N . THR A 1 96 ? -10.662 -2.790 5.547 1.00 95.19 96 THR A N 1
ATOM 751 C CA . THR A 1 96 ? -9.789 -2.003 6.412 1.00 95.19 96 THR A CA 1
ATOM 752 C C . THR A 1 96 ? -8.546 -2.784 6.786 1.00 95.19 96 THR A C 1
ATOM 754 O O . THR A 1 96 ? -8.652 -3.946 7.167 1.00 95.19 96 THR A O 1
ATOM 757 N N . VAL A 1 97 ? -7.396 -2.117 6.753 1.00 95.75 97 VAL A N 1
ATOM 758 C CA . VAL A 1 97 ? -6.156 -2.593 7.379 1.00 95.75 97 VAL A CA 1
ATOM 759 C C . VAL A 1 97 ? -5.956 -1.799 8.659 1.00 95.75 97 VAL A C 1
ATOM 761 O O . VAL A 1 97 ? -5.935 -0.571 8.611 1.00 95.75 97 VAL A O 1
ATOM 764 N N . VAL A 1 98 ? -5.852 -2.488 9.793 1.00 96.12 98 VAL A N 1
ATOM 765 C CA . VAL A 1 98 ? -5.690 -1.883 11.123 1.00 96.12 98 VAL A CA 1
ATOM 766 C C . VAL A 1 98 ? -4.240 -2.054 11.567 1.00 96.12 98 VAL A C 1
ATOM 768 O O . VAL A 1 98 ? -3.655 -3.114 11.352 1.00 96.12 98 VAL A O 1
ATOM 771 N N . GLY A 1 99 ? -3.650 -1.015 12.158 1.00 95.69 99 GLY A N 1
ATOM 772 C CA . GLY A 1 99 ? -2.309 -1.093 12.730 1.00 95.69 99 GLY A CA 1
ATOM 773 C C . GLY A 1 99 ? -2.253 -1.908 14.036 1.00 95.69 99 GLY A C 1
ATOM 774 O O . GLY A 1 99 ? -3.285 -2.325 14.560 1.00 95.69 99 GLY A O 1
ATOM 775 N N . PRO A 1 100 ? -1.056 -2.126 14.610 1.00 96.94 100 PRO A N 1
ATOM 776 C CA . PRO A 1 100 ? 0.223 -1.573 14.184 1.00 96.94 100 PRO A CA 1
ATOM 777 C C . PRO A 1 100 ? 0.846 -2.362 13.026 1.00 96.94 100 PRO A C 1
ATOM 779 O O . PRO A 1 100 ? 1.136 -3.549 13.162 1.00 96.94 100 PRO A O 1
ATOM 782 N N . CYS A 1 101 ? 1.096 -1.705 11.895 1.00 95.44 101 CYS A N 1
ATOM 783 C CA . CYS A 1 101 ? 1.766 -2.340 10.760 1.00 95.44 101 CYS A CA 1
ATOM 784 C C . CYS A 1 101 ? 2.360 -1.320 9.781 1.00 95.44 101 CYS A C 1
ATOM 786 O O . CYS A 1 101 ? 2.052 -0.126 9.809 1.00 95.44 101 CYS A O 1
ATOM 788 N N . GLU A 1 102 ? 3.200 -1.817 8.879 1.00 95.50 102 GLU A N 1
ATOM 789 C CA . GLU A 1 102 ? 3.633 -1.103 7.681 1.00 95.50 102 GLU A CA 1
ATOM 790 C C . GLU A 1 102 ? 2.811 -1.587 6.493 1.00 95.50 102 GLU A C 1
ATOM 792 O O . GLU A 1 102 ? 2.636 -2.790 6.307 1.00 95.50 102 GLU A O 1
ATOM 797 N N . TYR A 1 103 ? 2.310 -0.654 5.693 1.00 95.88 103 TYR A N 1
ATOM 798 C CA . TYR A 1 103 ? 1.456 -0.952 4.559 1.00 95.88 103 TYR A CA 1
ATOM 799 C C . TYR A 1 103 ? 1.990 -0.302 3.283 1.00 95.88 103 TYR A C 1
ATOM 801 O O . TYR A 1 103 ? 2.256 0.904 3.232 1.00 95.88 103 TYR A O 1
ATOM 809 N N . VAL A 1 104 ? 2.118 -1.124 2.243 1.00 96.06 104 VAL A N 1
ATOM 810 C CA . VAL A 1 104 ? 2.386 -0.703 0.866 1.00 96.06 104 VAL A CA 1
ATOM 811 C C . VAL A 1 104 ? 1.216 -1.191 0.020 1.00 96.06 104 VAL A C 1
ATOM 813 O O . VAL A 1 104 ? 1.002 -2.403 -0.030 1.00 96.06 104 VAL A O 1
ATOM 816 N N . PRO A 1 105 ? 0.444 -0.293 -0.612 1.00 95.12 105 PRO A N 1
ATOM 817 C CA . PRO A 1 105 ? -0.668 -0.708 -1.452 1.00 95.12 105 PRO A CA 1
ATOM 818 C C . PRO A 1 105 ? -0.157 -1.482 -2.680 1.00 95.12 105 PRO A C 1
ATOM 820 O O . PRO A 1 105 ? 0.744 -0.991 -3.366 1.00 95.12 105 PRO A O 1
ATOM 823 N N . PRO A 1 106 ? -0.722 -2.669 -2.979 1.00 95.50 106 PRO A N 1
ATOM 824 C CA . PRO A 1 106 ? -0.581 -3.301 -4.289 1.00 95.50 106 PRO A CA 1
ATOM 825 C C . PRO A 1 106 ? -1.087 -2.388 -5.414 1.00 95.50 106 PRO A C 1
ATOM 827 O O . PRO A 1 106 ? -1.856 -1.458 -5.164 1.00 95.50 106 PRO A O 1
ATOM 830 N N . VAL A 1 107 ? -0.698 -2.668 -6.660 1.00 95.25 107 VAL A N 1
ATOM 831 C CA . VAL A 1 107 ? -1.069 -1.829 -7.818 1.00 95.25 107 VAL A CA 1
ATOM 832 C C . VAL A 1 107 ? -2.579 -1.846 -8.097 1.00 95.25 107 VAL A C 1
ATOM 834 O O . VAL A 1 107 ? -3.126 -0.885 -8.633 1.00 95.25 107 VAL A O 1
ATOM 837 N N . GLU A 1 108 ? -3.259 -2.908 -7.670 1.00 96.38 108 GLU A N 1
ATOM 838 C CA . GLU A 1 108 ? -4.701 -3.131 -7.773 1.00 96.38 108 GLU A CA 1
ATOM 839 C C . GLU A 1 108 ? -5.495 -2.481 -6.627 1.00 96.38 108 GLU A C 1
ATOM 841 O O . GLU A 1 108 ? -6.716 -2.642 -6.548 1.00 96.38 108 GLU A O 1
ATOM 846 N N . VAL A 1 109 ? -4.829 -1.770 -5.708 1.00 96.75 109 VAL A N 1
ATOM 847 C CA . VAL A 1 109 ? -5.439 -1.231 -4.487 1.00 96.75 109 VAL A CA 1
ATOM 848 C C . VAL A 1 109 ? -5.232 0.270 -4.371 1.00 96.75 109 VAL A C 1
ATOM 850 O O . VAL A 1 109 ? -4.131 0.798 -4.471 1.00 96.75 109 VAL A O 1
ATOM 853 N N . GLU A 1 110 ? -6.314 0.962 -4.046 1.00 95.44 110 GLU A N 1
ATOM 854 C CA . GLU A 1 110 ? -6.327 2.385 -3.750 1.00 95.44 110 GLU A CA 1
ATOM 855 C C . GLU A 1 110 ? -6.580 2.626 -2.259 1.00 95.44 110 GLU A C 1
ATOM 857 O O . GLU A 1 110 ? -7.494 2.052 -1.656 1.00 95.44 110 GLU A O 1
ATOM 862 N N . VAL A 1 111 ? -5.797 3.525 -1.660 1.00 96.25 111 VAL A N 1
ATOM 863 C CA . VAL A 1 111 ? -6.030 4.006 -0.294 1.00 96.25 111 VAL A CA 1
ATOM 864 C C . VAL A 1 111 ? -7.090 5.106 -0.332 1.00 96.25 111 VAL A C 1
ATOM 866 O O . VAL A 1 111 ? -6.838 6.212 -0.797 1.00 96.25 111 VAL A O 1
ATOM 869 N N . VAL A 1 112 ? -8.285 4.814 0.179 1.00 96.69 112 VAL A N 1
ATOM 870 C CA . VAL A 1 112 ? -9.431 5.738 0.144 1.00 96.69 112 VAL A CA 1
ATOM 871 C C . VAL A 1 112 ? -9.370 6.751 1.280 1.00 96.69 112 VAL A C 1
ATOM 873 O O . VAL A 1 112 ? -9.707 7.922 1.103 1.00 96.69 112 VAL A O 1
ATOM 876 N N . ARG A 1 113 ? -9.032 6.292 2.489 1.00 95.44 113 ARG A N 1
ATOM 877 C CA . ARG A 1 113 ? -9.046 7.134 3.692 1.00 95.44 113 ARG A CA 1
ATOM 878 C C . ARG A 1 113 ? -8.176 6.538 4.793 1.00 95.44 113 ARG A C 1
ATOM 880 O O . ARG A 1 113 ? -8.123 5.323 4.940 1.00 95.44 113 ARG A O 1
ATOM 887 N N . ARG A 1 114 ? -7.568 7.397 5.611 1.00 96.19 114 ARG A N 1
ATOM 888 C CA . ARG A 1 114 ? -6.959 7.030 6.896 1.00 96.19 114 ARG A CA 1
ATOM 889 C C . ARG A 1 114 ? -7.934 7.328 8.035 1.00 96.19 114 ARG A C 1
ATOM 891 O O . ARG A 1 114 ? -8.557 8.389 8.051 1.00 96.19 114 ARG A O 1
ATOM 898 N N . TYR A 1 115 ? -8.067 6.392 8.963 1.00 93.69 115 TYR A N 1
ATOM 899 C CA . TYR A 1 115 ? -8.855 6.522 10.181 1.00 93.69 115 TYR A CA 1
ATOM 900 C C . TYR A 1 115 ? -7.943 6.504 11.402 1.00 93.69 115 TYR A C 1
ATOM 902 O O . TYR A 1 115 ? -6.937 5.796 11.421 1.00 93.69 115 TYR A O 1
ATOM 910 N N . SER A 1 116 ? -8.356 7.236 12.430 1.00 94.62 116 SER A N 1
ATOM 911 C CA . SER A 1 116 ? -7.814 7.138 13.781 1.00 94.62 116 SER A CA 1
ATOM 912 C C . SER A 1 116 ? -8.949 6.767 14.729 1.00 94.62 116 SER A C 1
ATOM 914 O O . SER A 1 116 ? -10.091 7.190 14.524 1.00 94.62 116 SER A O 1
ATOM 916 N N . ALA A 1 117 ? -8.650 5.966 15.747 1.00 91.44 117 ALA A N 1
ATOM 917 C CA . ALA A 1 117 ? -9.599 5.628 16.790 1.00 91.44 117 ALA A CA 1
ATOM 918 C C . ALA A 1 117 ? -10.025 6.907 17.515 1.00 91.44 117 ALA A C 1
ATOM 920 O O . ALA A 1 117 ? -9.205 7.782 17.799 1.00 91.44 117 ALA A O 1
ATOM 921 N N . ILE A 1 118 ? -11.317 7.000 17.806 1.00 91.81 118 ILE A N 1
ATOM 922 C CA . ILE A 1 118 ? -11.882 8.100 18.578 1.00 91.81 118 ILE A CA 1
ATOM 923 C C . ILE A 1 118 ? -11.843 7.650 20.043 1.00 91.81 118 ILE A C 1
ATOM 925 O O . ILE A 1 118 ? -12.546 6.692 20.373 1.00 91.81 118 ILE A O 1
ATOM 929 N N . PRO A 1 119 ? -11.011 8.257 20.909 1.00 92.12 119 PRO A N 1
ATOM 930 C CA . PRO A 1 119 ? -11.057 7.952 22.332 1.00 92.12 119 PRO A CA 1
ATOM 931 C C . PRO A 1 119 ? -12.402 8.421 22.889 1.00 92.12 119 PRO A C 1
ATOM 933 O O . PRO A 1 119 ? -12.871 9.497 22.527 1.00 92.12 119 PRO A O 1
ATOM 936 N N . LEU A 1 120 ? -13.012 7.611 23.751 1.00 93.31 120 LEU A N 1
ATOM 937 C CA . LEU A 1 120 ? -14.271 7.946 24.411 1.00 93.31 120 LEU A CA 1
ATOM 938 C C . LEU A 1 120 ? -14.070 7.940 25.918 1.00 93.31 120 LEU A C 1
ATOM 940 O O . LEU A 1 120 ? -13.507 6.993 26.473 1.00 93.31 120 LEU A O 1
ATOM 944 N N . GLY A 1 121 ? -14.524 9.009 26.563 1.00 95.25 121 GLY A N 1
ATOM 945 C CA . GLY A 1 121 ? -14.662 9.084 28.008 1.00 95.25 121 GLY A CA 1
ATOM 946 C C . GLY A 1 121 ? -15.832 8.246 28.527 1.00 95.25 121 GLY A C 1
ATOM 947 O O . GLY A 1 121 ? -16.685 7.785 27.773 1.00 95.25 121 GLY A O 1
ATOM 948 N N . GLU A 1 122 ? -15.894 8.086 29.849 1.00 95.12 122 GLU A N 1
ATOM 949 C CA . GLU A 1 122 ? -16.902 7.261 30.536 1.00 95.12 122 GLU A CA 1
ATOM 950 C C . GLU A 1 122 ? -18.354 7.678 30.235 1.00 95.12 122 GLU A C 1
ATOM 952 O O . GLU A 1 122 ? -19.259 6.848 30.244 1.00 95.12 122 GLU A O 1
ATOM 957 N N . THR A 1 123 ? -18.580 8.958 29.935 1.00 95.38 123 THR A N 1
ATOM 958 C CA . THR A 1 123 ? -19.904 9.529 29.646 1.00 95.38 123 THR A CA 1
ATOM 959 C C . THR A 1 123 ? -20.116 9.872 28.169 1.00 95.38 123 THR A C 1
ATOM 961 O O . THR A 1 123 ? -21.137 10.467 27.819 1.00 95.38 123 THR A O 1
ATOM 964 N N . GLU A 1 124 ? -19.171 9.521 27.295 1.00 95.19 124 GLU A N 1
ATOM 965 C CA . GLU A 1 124 ? -19.224 9.834 25.868 1.00 95.19 124 GLU A CA 1
ATOM 966 C C . GLU A 1 124 ? -19.704 8.639 25.039 1.00 95.19 124 GLU A C 1
ATOM 968 O O . GLU A 1 124 ? -19.543 7.475 25.400 1.00 95.19 124 GLU A O 1
ATOM 973 N N . GLY A 1 125 ? -20.285 8.933 23.879 1.00 91.50 125 GLY A N 1
ATOM 974 C CA . GLY A 1 125 ? -20.705 7.926 22.914 1.00 91.50 125 GLY A CA 1
ATOM 975 C C . GLY A 1 125 ? -20.652 8.471 21.495 1.00 91.50 125 GLY A C 1
ATOM 976 O O . GLY A 1 125 ? -20.716 9.681 21.274 1.00 91.50 125 GLY A O 1
ATOM 977 N N . ILE A 1 126 ? -20.547 7.567 20.522 1.00 93.38 126 ILE A N 1
ATOM 978 C CA . ILE A 1 126 ? -20.573 7.903 19.096 1.00 93.38 126 ILE A CA 1
ATOM 979 C C . ILE A 1 126 ? -21.740 7.204 18.416 1.00 93.38 126 ILE A C 1
ATOM 981 O O . ILE A 1 126 ? -21.978 6.014 18.613 1.00 93.38 126 ILE A O 1
ATOM 985 N N . TYR A 1 127 ? -22.446 7.948 17.572 1.00 92.56 127 TYR A N 1
ATOM 986 C CA . TYR A 1 127 ? -23.416 7.367 16.658 1.00 92.56 127 TYR A CA 1
ATOM 987 C C . TYR A 1 127 ? -22.692 6.927 15.394 1.00 92.56 127 TYR A C 1
ATOM 989 O O . TYR A 1 127 ? -22.044 7.729 14.719 1.00 92.56 127 TYR A O 1
ATOM 997 N N . VAL A 1 128 ? -22.818 5.647 15.066 1.00 90.75 128 VAL A N 1
ATOM 998 C CA . VAL A 1 128 ? -22.273 5.071 13.840 1.00 90.75 128 VAL A CA 1
ATOM 999 C C . VAL A 1 128 ? -23.441 4.592 12.999 1.00 90.75 128 VAL A C 1
ATOM 1001 O O . VAL A 1 128 ? -24.321 3.909 13.506 1.00 90.75 128 VAL A O 1
ATOM 1004 N N . ARG A 1 129 ? -23.431 4.951 11.714 1.00 92.50 129 ARG A N 1
ATOM 1005 C CA . ARG A 1 129 ? -24.387 4.447 10.728 1.00 92.50 129 ARG A CA 1
ATOM 1006 C C . ARG A 1 129 ? -23.661 3.576 9.717 1.00 92.50 129 ARG A C 1
ATOM 1008 O O . ARG A 1 129 ? -22.697 4.016 9.084 1.00 92.50 129 ARG A O 1
ATOM 1015 N N . ASN A 1 130 ? -24.150 2.364 9.524 1.00 88.81 130 ASN A N 1
ATOM 1016 C CA . ASN A 1 130 ? -23.678 1.437 8.519 1.00 88.81 130 ASN A CA 1
ATOM 1017 C C . ASN A 1 130 ? -24.058 1.948 7.125 1.00 88.81 130 ASN A C 1
ATOM 1019 O O . ASN A 1 130 ? -25.224 2.026 6.756 1.00 88.81 130 ASN A O 1
ATOM 1023 N N . ILE A 1 131 ? -23.060 2.277 6.310 1.00 86.12 131 ILE A N 1
ATOM 1024 C CA . ILE A 1 131 ? -23.283 2.801 4.955 1.00 86.12 131 ILE A CA 1
ATOM 1025 C C . ILE A 1 131 ? -23.824 1.760 3.963 1.00 86.12 131 ILE A C 1
ATOM 1027 O O . ILE A 1 131 ? -24.303 2.147 2.902 1.00 86.12 131 ILE A O 1
ATOM 1031 N N . LYS A 1 132 ? -23.731 0.460 4.276 1.00 84.38 132 LYS A N 1
ATOM 1032 C CA . LYS A 1 132 ? -24.277 -0.621 3.441 1.00 84.38 132 LYS A CA 1
ATOM 1033 C C . LYS A 1 132 ? -25.732 -0.920 3.793 1.00 84.38 132 LYS A C 1
ATOM 1035 O O . LYS A 1 132 ? -26.540 -1.099 2.893 1.00 84.38 132 LYS A O 1
ATOM 1040 N N . THR A 1 133 ? -26.055 -0.995 5.085 1.00 89.06 133 THR A N 1
ATOM 1041 C CA . THR A 1 133 ? -27.395 -1.398 5.553 1.00 89.06 133 THR A CA 1
ATOM 1042 C C . THR A 1 133 ? -28.283 -0.224 5.958 1.00 89.06 133 THR A C 1
ATOM 1044 O O . THR A 1 133 ? -29.491 -0.391 6.068 1.00 89.06 133 THR A O 1
ATOM 1047 N N . GLY A 1 134 ? -27.707 0.956 6.192 1.00 80.69 134 GLY A N 1
ATOM 1048 C CA . GLY A 1 134 ? -28.406 2.154 6.661 1.00 80.69 134 GLY A CA 1
ATOM 1049 C C . GLY A 1 134 ? -28.735 2.172 8.158 1.00 80.69 134 GLY A C 1
ATOM 1050 O O . GLY A 1 134 ? -29.188 3.212 8.634 1.00 80.69 134 GLY A O 1
ATOM 1051 N N . ALA A 1 135 ? -28.502 1.060 8.864 1.00 65.38 135 ALA A N 1
ATOM 1052 C CA . ALA A 1 135 ? -28.719 0.913 10.305 1.00 65.38 135 ALA A CA 1
ATOM 1053 C C . ALA A 1 135 ? -27.689 1.682 11.138 1.00 65.38 135 ALA A C 1
ATOM 1055 O O . ALA A 1 135 ? -26.540 1.826 10.658 1.00 65.38 135 ALA A O 1
#

Sequence (135 aa):
DVHEEVVNSALEIITLTRRQYCTVRNPWDDSGRPQMGRLDLRRGEASFFLRPGEELVGGQILDVTVLGPAEALLLRATQPFTDADAVDRTPGDRWTVVGPCEYVPPVEVEVVRRYSAIPLGETEGIYVRNIKTGA

Organism: NCBI:txid233186

pLDDT: mean 90.76, std 11.12, range [43.5, 97.56]

Foldseek 3Di:
DDPDDPDDDDFDKDFAAQFKKWKKAQDADPVRGGDHRDIDIGHHTDIDTADVPIDTDVNDIDGWDAADQQKKWKKFFCDWDQDPVRDTHHGGDIDMDGDRDTDDDDPRMDGPDMDGHDDADPPDDDDDADPVPRD

InterPro domains:
  IPR002499 Major vault protein, N-terminal [PS51224] (69-121)
  IPR039059 Major vault protein [PTHR14165] (1-134)
  IPR041134 Major vault protein repeat domain 2 [PF17794] (13-59)
  IPR041139 Major vault protein repeat domain [PF01505] (65-106)
  IPR043023 Major vault protein repeat domain superfamily [G3DSA:2.30.30.550] (66-118)
  IPR043179 Major vault protein repeat domain 2 superfamily [G3DSA:2.30.30.560] (13-62)